Protein AF-A0A2G4IK99-F1 (afdb_monomer_lite)

pLDDT: mean 71.28, std 19.61, range [28.58, 93.12]

Foldseek 3Di:
DDDFAEAEAEAPPDDPVPPVVNVVLQVPDPDLLVSLVSCVVPDPQAGEYEAEHSRLQNVVNVCVVCVPRYDAYEYECDDCFHADPNDTHHDPDDHPHPDPDDDPDD

Secondary structure (DSSP, 8-state):
-PPPPEEEEPPTT--HHHHHHHHHHHTS-SSHHHHHHHHHHHS-SSEEEEEETHHHHHHHHHHHH-TTTEEEEEEESS-SEEEETTEEEE-SS--B----------

Radius of gyration: 13.64 Å; chains: 1; bounding box: 35×32×34 Å

Sequence (106 aa):
MVARPLVLLPGLLCDQVLWRHQIETLTQDDTISAMAERVLDQTPRTFCLAGLSMGGYVAQEIMRKAPEREERLALIDTNARARYGGHLVPLERPYAALAVIRHLLG

Structure (mmCIF, N/CA/C/O backbone):
data_AF-A0A2G4IK99-F1
#
_entry.id   AF-A0A2G4IK99-F1
#
loop_
_atom_site.group_PDB
_atom_site.id
_atom_site.type_symbol
_atom_site.label_atom_id
_atom_site.label_alt_id
_atom_site.label_comp_id
_atom_site.label_asym_id
_atom_site.label_entity_id
_atom_site.label_seq_id
_atom_site.pdbx_PDB_ins_code
_atom_site.Cartn_x
_atom_site.Cartn_y
_atom_site.Cartn_z
_atom_site.occupancy
_atom_site.B_iso_or_equiv
_atom_site.auth_seq_id
_atom_site.auth_comp_id
_atom_site.auth_asym_id
_atom_site.auth_atom_id
_atom_site.pdbx_PDB_model_num
ATOM 1 N N . MET A 1 1 ? -12.144 -9.237 20.629 1.00 50.84 1 MET A N 1
ATOM 2 C CA . MET A 1 1 ? -11.428 -8.304 19.730 1.00 50.84 1 MET A CA 1
ATOM 3 C C . MET A 1 1 ? -12.270 -8.126 18.481 1.00 50.84 1 MET A C 1
ATOM 5 O O . MET A 1 1 ? -12.741 -9.130 17.967 1.00 50.84 1 MET A O 1
ATOM 9 N N . VAL A 1 2 ? -12.502 -6.896 18.024 1.00 55.19 2 VAL A N 1
ATOM 10 C CA . VAL A 1 2 ? -13.205 -6.658 16.752 1.00 55.19 2 VAL A CA 1
ATOM 11 C C . VAL A 1 2 ? -12.227 -6.953 15.615 1.00 55.19 2 VAL A C 1
ATOM 13 O O . VAL A 1 2 ? -11.113 -6.428 15.622 1.00 55.19 2 VAL A O 1
ATOM 16 N N . ALA A 1 3 ? -12.609 -7.825 14.682 1.00 64.94 3 ALA A N 1
ATOM 17 C CA . ALA A 1 3 ? -11.818 -8.090 13.486 1.00 64.94 3 ALA A CA 1
ATOM 18 C C . ALA A 1 3 ? -11.762 -6.817 12.632 1.00 64.94 3 ALA A C 1
ATOM 20 O O . ALA A 1 3 ? -12.799 -6.230 12.325 1.00 64.94 3 ALA A O 1
ATOM 21 N N . ARG A 1 4 ? -10.553 -6.376 12.279 1.00 77.81 4 ARG A N 1
ATOM 22 C CA . ARG A 1 4 ? -10.346 -5.213 11.410 1.00 77.81 4 ARG A CA 1
ATOM 23 C C . ARG A 1 4 ? -10.090 -5.692 9.984 1.00 77.81 4 ARG A C 1
ATOM 25 O O . ARG A 1 4 ? -9.306 -6.630 9.826 1.00 77.81 4 ARG A O 1
ATOM 32 N N . PRO A 1 5 ? -10.713 -5.078 8.966 1.00 86.44 5 PRO A N 1
ATOM 33 C CA . PRO A 1 5 ? -10.430 -5.400 7.573 1.00 86.44 5 PRO A CA 1
ATOM 34 C C . PRO A 1 5 ? -8.936 -5.240 7.274 1.00 86.44 5 PRO A C 1
ATOM 36 O O . PRO A 1 5 ? -8.339 -4.220 7.624 1.00 86.44 5 PRO A O 1
ATOM 39 N N . LEU A 1 6 ? -8.339 -6.255 6.650 1.00 84.25 6 LEU A N 1
ATOM 40 C CA . LEU A 1 6 ? -6.952 -6.237 6.195 1.00 84.25 6 LEU A CA 1
ATOM 41 C C . LEU A 1 6 ? -6.928 -6.100 4.675 1.00 84.25 6 LEU A C 1
ATOM 43 O O . LEU A 1 6 ? -7.463 -6.947 3.961 1.00 84.25 6 LEU A O 1
ATOM 47 N N . VAL A 1 7 ? -6.283 -5.042 4.201 1.00 86.31 7 VAL A N 1
ATOM 48 C CA . VAL A 1 7 ? -6.045 -4.771 2.786 1.00 86.31 7 VAL A CA 1
ATOM 49 C C . VAL A 1 7 ? -4.646 -5.256 2.438 1.00 86.31 7 VAL A C 1
ATOM 51 O O . VAL A 1 7 ? -3.674 -4.902 3.107 1.00 86.31 7 VAL A O 1
ATOM 54 N N . LEU A 1 8 ? -4.549 -6.078 1.397 1.00 84.88 8 LEU A N 1
ATOM 55 C CA . LEU A 1 8 ? -3.301 -6.680 0.941 1.00 84.88 8 LEU A CA 1
ATOM 56 C C . LEU A 1 8 ? -3.005 -6.189 -0.471 1.00 84.88 8 LEU A C 1
ATOM 58 O O . LEU A 1 8 ? -3.785 -6.441 -1.387 1.00 84.88 8 LEU A O 1
ATOM 62 N N . LEU A 1 9 ? -1.892 -5.476 -0.625 1.00 85.00 9 LEU A N 1
ATOM 63 C CA . LEU A 1 9 ? -1.453 -4.906 -1.893 1.00 85.00 9 LEU A CA 1
ATOM 64 C C . LEU A 1 9 ? -0.292 -5.743 -2.451 1.00 85.00 9 LEU A C 1
ATOM 66 O O . LEU A 1 9 ? 0.797 -5.727 -1.860 1.00 85.00 9 LEU A O 1
ATOM 70 N N . PRO A 1 10 ? -0.500 -6.494 -3.549 1.00 80.56 10 PRO A N 1
ATOM 71 C CA . PRO A 1 10 ? 0.539 -7.346 -4.118 1.00 80.56 10 PRO A CA 1
ATOM 72 C C . PRO A 1 10 ? 1.656 -6.541 -4.805 1.00 80.56 10 PRO A C 1
ATOM 74 O O . PRO A 1 10 ? 1.528 -5.345 -5.071 1.00 80.56 10 PRO A O 1
ATOM 77 N N . GLY A 1 11 ? 2.764 -7.225 -5.103 1.00 75.69 11 GLY A N 1
ATOM 78 C CA . GLY A 1 11 ? 3.819 -6.707 -5.973 1.00 75.69 11 GLY A CA 1
ATOM 79 C C . GLY A 1 11 ? 3.445 -6.786 -7.457 1.00 75.69 11 GLY A C 1
ATOM 80 O O . GLY A 1 11 ? 2.450 -7.407 -7.836 1.00 75.69 11 GLY A O 1
ATOM 81 N N . LEU A 1 12 ? 4.262 -6.165 -8.312 1.00 67.19 12 LEU A N 1
ATOM 82 C CA . LEU A 1 12 ? 4.138 -6.300 -9.766 1.00 67.19 12 LEU A CA 1
ATOM 83 C C . LEU A 1 12 ? 4.417 -7.761 -10.171 1.00 67.19 12 LEU A C 1
ATOM 85 O O . LEU A 1 12 ? 5.287 -8.397 -9.580 1.00 67.19 12 LEU A O 1
ATOM 89 N N . LEU A 1 13 ? 3.713 -8.276 -11.184 1.00 60.41 13 LEU A N 1
ATOM 90 C CA . LEU A 1 13 ? 3.874 -9.645 -11.708 1.00 60.41 13 LEU A CA 1
ATOM 91 C C . LEU A 1 13 ? 3.580 -10.774 -10.699 1.00 60.41 13 LEU A C 1
ATOM 93 O O . LEU A 1 13 ? 3.869 -11.932 -10.990 1.00 60.41 13 LEU A O 1
ATOM 97 N N . CYS A 1 14 ? 2.981 -10.479 -9.537 1.00 56.38 14 CYS A N 1
ATOM 98 C CA . CYS A 1 14 ? 2.390 -11.529 -8.711 1.00 56.38 14 CYS A CA 1
ATOM 99 C C . CYS A 1 14 ? 1.255 -12.192 -9.505 1.00 56.38 14 CYS A C 1
ATOM 101 O O . CYS A 1 14 ? 0.312 -11.516 -9.914 1.00 56.38 14 CYS A O 1
ATOM 103 N N . ASP A 1 15 ? 1.356 -13.498 -9.742 1.00 51.56 15 ASP A N 1
ATOM 104 C CA . ASP A 1 15 ? 0.347 -14.279 -10.452 1.00 51.56 15 ASP A CA 1
ATOM 105 C C . ASP A 1 15 ? -0.686 -14.912 -9.495 1.00 51.56 15 ASP A C 1
ATOM 107 O O . ASP A 1 15 ? -0.660 -14.749 -8.268 1.00 51.56 15 ASP A O 1
ATOM 111 N N . GLN A 1 16 ? -1.653 -15.623 -10.081 1.00 43.75 16 GLN A N 1
ATOM 112 C CA . GLN A 1 16 ? -2.836 -16.159 -9.405 1.00 43.75 16 GLN A CA 1
ATOM 113 C C . GLN A 1 16 ? -2.551 -17.185 -8.295 1.00 43.75 16 GLN A C 1
ATOM 115 O O . GLN A 1 16 ? -3.500 -17.601 -7.625 1.00 43.75 16 GLN A O 1
ATOM 120 N N . VAL A 1 17 ? -1.297 -17.609 -8.103 1.00 54.62 17 VAL A N 1
ATOM 121 C CA . VAL A 1 17 ? -0.909 -18.571 -7.061 1.00 54.62 17 VAL A CA 1
ATOM 122 C C . VAL A 1 17 ? -0.787 -17.897 -5.687 1.00 54.62 17 VAL A C 1
ATOM 124 O O . VAL A 1 17 ? -0.929 -18.578 -4.673 1.00 54.62 17 VAL A O 1
ATOM 127 N N . LEU A 1 18 ? -0.619 -16.567 -5.629 1.00 51.53 18 LEU A N 1
ATOM 128 C CA . LEU A 1 18 ? -0.485 -15.839 -4.361 1.00 51.53 18 LEU A CA 1
ATOM 129 C C . LEU A 1 18 ? -1.743 -15.032 -3.970 1.00 51.53 18 LEU A C 1
ATOM 131 O O . LEU A 1 18 ? -2.131 -15.085 -2.808 1.00 51.53 18 LEU A O 1
ATOM 135 N N . TRP A 1 19 ? -2.408 -14.319 -4.901 1.00 52.44 19 TRP A N 1
ATOM 136 C CA . TRP A 1 19 ? -3.487 -13.357 -4.555 1.00 52.44 19 TRP A CA 1
ATOM 137 C C . TRP A 1 19 ? -4.512 -13.075 -5.678 1.00 52.44 19 TRP A C 1
ATOM 139 O O . TRP A 1 19 ? -4.722 -11.924 -6.062 1.00 52.44 19 TRP A O 1
ATOM 149 N N . ARG A 1 20 ? -5.168 -14.105 -6.233 1.00 52.09 20 ARG A N 1
ATOM 150 C CA . ARG A 1 20 ? -6.030 -13.991 -7.436 1.00 52.09 20 ARG A CA 1
ATOM 151 C C . ARG A 1 20 ? -7.039 -12.820 -7.427 1.00 52.09 20 ARG A C 1
ATOM 153 O O . ARG A 1 20 ? -7.180 -12.172 -8.455 1.00 52.09 20 ARG A O 1
ATOM 160 N N . HIS A 1 21 ? -7.703 -12.517 -6.308 1.00 50.84 21 HIS A N 1
ATOM 161 C CA . HIS A 1 21 ? -8.709 -11.438 -6.242 1.00 50.84 21 HIS A CA 1
ATOM 162 C C . HIS A 1 21 ? -8.122 -10.027 -6.059 1.00 50.84 21 HIS A C 1
ATOM 164 O O . HIS A 1 21 ? -8.778 -9.046 -6.389 1.00 50.84 21 HIS A O 1
ATOM 170 N N . GLN A 1 22 ? -6.895 -9.900 -5.550 1.00 53.31 22 GLN A N 1
ATOM 171 C CA . GLN A 1 22 ? -6.241 -8.611 -5.292 1.00 53.31 22 GLN A CA 1
ATOM 172 C C . GLN A 1 22 ? -5.388 -8.129 -6.478 1.00 53.31 22 GLN A C 1
ATOM 174 O O . GLN A 1 22 ? -4.961 -6.979 -6.506 1.00 53.31 22 GLN A O 1
ATOM 179 N N . ILE A 1 23 ? -5.124 -8.998 -7.457 1.00 53.75 23 ILE A N 1
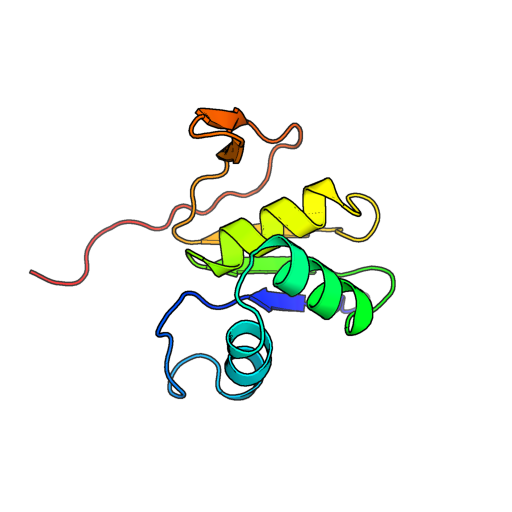ATOM 180 C CA . ILE A 1 23 ? -4.316 -8.683 -8.647 1.00 53.75 23 ILE A CA 1
ATOM 181 C C . ILE A 1 23 ? -5.130 -7.920 -9.705 1.00 53.75 23 ILE A C 1
ATOM 183 O O . ILE A 1 23 ? -4.590 -7.048 -10.388 1.00 53.75 23 ILE A O 1
ATOM 187 N N . GLU A 1 24 ? -6.432 -8.195 -9.823 1.00 55.06 24 GLU A N 1
ATOM 188 C CA . GLU A 1 24 ? -7.302 -7.510 -10.793 1.00 55.06 24 GLU A CA 1
ATOM 189 C C . GLU A 1 24 ? -7.426 -6.014 -10.511 1.00 55.06 24 GLU A C 1
ATOM 191 O O . GLU A 1 24 ? -7.616 -5.237 -11.438 1.00 55.06 24 GLU A O 1
ATOM 196 N N . THR A 1 25 ? -7.271 -5.588 -9.256 1.00 55.78 25 THR A N 1
ATOM 197 C CA . THR A 1 25 ? -7.343 -4.172 -8.907 1.00 55.78 25 THR A CA 1
ATOM 198 C C . THR A 1 25 ? -6.075 -3.433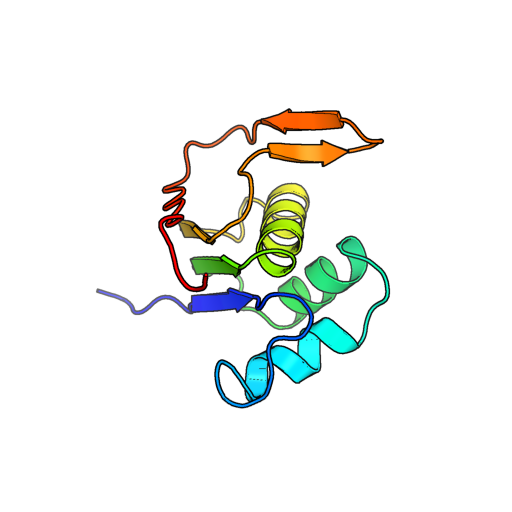 -9.322 1.00 55.78 25 THR A C 1
ATOM 200 O O . THR A 1 25 ? -6.184 -2.468 -10.058 1.00 55.78 25 THR A O 1
ATOM 203 N N . LEU A 1 26 ? -4.864 -3.867 -8.956 1.00 54.19 26 LEU A N 1
ATOM 204 C CA . LEU A 1 26 ? -3.638 -3.081 -9.217 1.00 54.19 26 LEU A CA 1
ATOM 205 C C . LEU A 1 26 ? -3.156 -3.043 -10.679 1.00 54.19 26 LEU A C 1
ATOM 207 O O . LEU A 1 26 ? -2.233 -2.294 -10.982 1.00 54.19 26 LEU A O 1
ATOM 211 N N . THR A 1 27 ? -3.752 -3.815 -11.586 1.00 62.41 27 THR A N 1
ATOM 212 C CA . THR A 1 27 ? -3.387 -3.811 -13.017 1.00 62.41 27 THR A CA 1
ATOM 213 C C . THR A 1 27 ? -4.180 -2.803 -13.852 1.00 62.41 27 THR A C 1
ATOM 215 O O . THR A 1 27 ? -3.937 -2.700 -15.051 1.00 62.41 27 THR A O 1
ATOM 218 N N . GLN A 1 28 ? -5.113 -2.056 -13.244 1.00 69.75 28 GLN A N 1
ATOM 219 C CA . GLN A 1 28 ? -5.982 -1.131 -13.984 1.00 69.75 28 GLN A CA 1
ATOM 220 C C . GLN A 1 28 ? -5.509 0.328 -14.001 1.00 69.75 28 GLN A C 1
ATOM 222 O O . GLN A 1 28 ? -6.164 1.139 -14.649 1.00 69.75 28 GLN A O 1
ATOM 227 N N . ASP A 1 29 ? -4.404 0.673 -13.327 1.00 80.69 29 ASP A N 1
ATOM 228 C CA . ASP A 1 29 ? -3.823 2.017 -13.441 1.00 80.69 29 ASP A CA 1
ATOM 229 C C . ASP A 1 29 ? -2.354 1.999 -13.820 1.00 80.69 29 ASP A C 1
ATOM 231 O O . ASP A 1 29 ? -1.592 1.109 -13.447 1.00 80.69 29 ASP A O 1
ATOM 235 N N . ASP A 1 30 ? -1.946 3.111 -14.420 1.00 81.50 30 ASP A N 1
ATOM 236 C CA . ASP A 1 30 ? -0.568 3.366 -14.820 1.00 81.50 30 ASP A CA 1
ATOM 237 C C . ASP A 1 30 ? 0.241 4.130 -13.756 1.00 81.50 30 ASP A C 1
ATOM 239 O O . ASP A 1 30 ? 1.441 4.350 -13.923 1.00 81.50 30 ASP A O 1
ATOM 243 N N . THR A 1 31 ? -0.385 4.572 -12.653 1.00 87.12 31 THR A N 1
ATOM 244 C CA . THR A 1 31 ? 0.299 5.366 -11.616 1.00 87.12 31 THR A CA 1
ATOM 245 C C . THR A 1 31 ? -0.015 4.905 -10.196 1.00 87.12 31 THR A C 1
ATOM 247 O O . THR A 1 31 ? -1.149 4.566 -9.868 1.00 87.12 31 THR A O 1
ATOM 250 N N . ILE A 1 32 ? 0.983 4.996 -9.309 1.00 87.62 32 ILE A N 1
ATOM 251 C CA . ILE A 1 32 ? 0.840 4.691 -7.874 1.00 87.62 32 ILE A CA 1
ATOM 252 C C . ILE A 1 32 ? -0.250 5.552 -7.208 1.00 87.62 32 ILE A C 1
ATOM 254 O O . ILE A 1 32 ? -0.968 5.065 -6.338 1.00 87.62 32 ILE A O 1
ATOM 258 N N . SER A 1 33 ? -0.404 6.814 -7.632 1.00 90.88 33 SER A N 1
ATOM 259 C CA . SER A 1 33 ? -1.446 7.713 -7.111 1.00 90.88 33 SER A CA 1
ATOM 260 C C . SER A 1 33 ? -2.850 7.217 -7.448 1.00 90.88 33 SER A C 1
ATOM 262 O O . SER A 1 33 ? -3.693 7.171 -6.555 1.00 90.88 33 SER A O 1
ATOM 264 N N . ALA A 1 34 ? -3.088 6.820 -8.701 1.00 88.06 34 ALA A N 1
ATOM 265 C CA . ALA A 1 34 ? -4.378 6.282 -9.132 1.00 88.06 34 ALA A CA 1
ATOM 266 C C . ALA A 1 34 ? -4.686 4.939 -8.445 1.00 88.06 34 ALA A C 1
ATOM 268 O O . ALA A 1 34 ? -5.797 4.733 -7.955 1.00 88.06 34 ALA A O 1
ATOM 269 N N . MET A 1 35 ? -3.670 4.082 -8.276 1.00 88.38 35 MET A N 1
ATOM 270 C CA . MET A 1 35 ? -3.813 2.835 -7.514 1.00 88.38 35 MET A CA 1
ATOM 271 C C . MET A 1 35 ? -4.242 3.092 -6.070 1.00 88.38 35 MET A C 1
ATOM 273 O O . MET A 1 35 ? -5.139 2.417 -5.565 1.00 88.38 35 MET A O 1
ATOM 277 N N . ALA A 1 36 ? -3.621 4.070 -5.406 1.00 91.00 36 ALA A N 1
ATOM 278 C CA . ALA A 1 36 ? -3.962 4.445 -4.038 1.00 91.00 36 ALA A CA 1
ATOM 279 C C . ALA A 1 36 ? -5.395 4.990 -3.926 1.00 91.00 36 ALA A C 1
ATOM 281 O O . ALA A 1 36 ? -6.104 4.640 -2.984 1.00 91.00 36 ALA A O 1
ATOM 282 N N . GLU A 1 37 ? -5.832 5.806 -4.887 1.00 92.50 37 GLU A N 1
ATOM 283 C CA . GLU A 1 37 ? -7.198 6.344 -4.942 1.00 92.50 37 GLU A CA 1
ATOM 284 C C . GLU A 1 37 ? -8.236 5.230 -5.080 1.00 92.50 37 GLU A C 1
ATOM 286 O O . GLU A 1 37 ? -9.122 5.122 -4.233 1.00 92.50 37 GLU A O 1
ATOM 291 N N . ARG A 1 38 ? -8.065 4.311 -6.040 1.00 88.50 38 ARG A N 1
ATOM 292 C CA . ARG A 1 38 ? -8.991 3.179 -6.187 1.00 88.50 38 ARG A CA 1
ATOM 293 C C . ARG A 1 38 ? -9.059 2.317 -4.924 1.00 88.50 38 ARG A C 1
ATOM 295 O O . ARG A 1 38 ? -10.135 1.850 -4.555 1.00 88.50 38 ARG A O 1
ATOM 302 N N . VAL A 1 39 ? -7.930 2.084 -4.250 1.00 88.62 39 VAL A N 1
ATOM 303 C CA . VAL A 1 39 ? -7.931 1.332 -2.984 1.00 88.62 39 VAL A CA 1
ATOM 304 C C . VAL A 1 39 ? -8.736 2.074 -1.913 1.00 88.62 39 VAL A C 1
ATOM 306 O O . VAL A 1 39 ? -9.528 1.450 -1.206 1.00 88.62 39 VAL A O 1
ATOM 309 N N . LEU A 1 40 ? -8.585 3.394 -1.794 1.00 90.62 40 LEU A N 1
ATOM 310 C CA . LEU A 1 40 ? -9.340 4.203 -0.831 1.00 90.62 40 LEU A CA 1
ATOM 311 C C . LEU A 1 40 ? -10.852 4.200 -1.102 1.00 90.62 40 LEU A C 1
ATOM 313 O O . LEU A 1 40 ? -11.629 4.192 -0.142 1.00 90.62 40 LEU A O 1
ATOM 317 N N . ASP A 1 41 ? -11.253 4.142 -2.373 1.00 91.00 41 ASP A N 1
ATOM 318 C CA . ASP A 1 41 ? -12.658 4.078 -2.796 1.00 91.00 41 ASP A CA 1
ATOM 319 C C . ASP A 1 41 ? -13.318 2.724 -2.492 1.00 91.00 41 ASP A C 1
ATOM 321 O O . ASP A 1 41 ? -14.519 2.651 -2.237 1.00 91.00 41 ASP A O 1
ATOM 325 N N . GLN A 1 42 ? -12.539 1.640 -2.490 1.00 86.25 42 GLN A N 1
ATOM 326 C CA . GLN A 1 42 ? -13.041 0.273 -2.297 1.00 86.25 42 GLN A CA 1
ATOM 327 C C . GLN A 1 42 ? -12.935 -0.228 -0.852 1.00 86.25 42 GLN A C 1
ATOM 329 O O . GLN A 1 42 ? -13.397 -1.328 -0.538 1.00 86.25 42 GLN A O 1
ATOM 334 N N . THR A 1 43 ? -12.311 0.545 0.037 1.00 85.25 43 THR A N 1
ATOM 335 C CA . THR A 1 43 ? -12.020 0.111 1.407 1.00 85.25 43 THR A CA 1
ATOM 336 C C . THR A 1 43 ? -12.887 0.817 2.447 1.00 85.25 43 THR A C 1
ATOM 338 O O . THR A 1 43 ? -13.287 1.971 2.267 1.00 85.25 43 THR A O 1
ATOM 341 N N . PRO A 1 44 ? -13.176 0.153 3.583 1.00 86.75 44 PRO A N 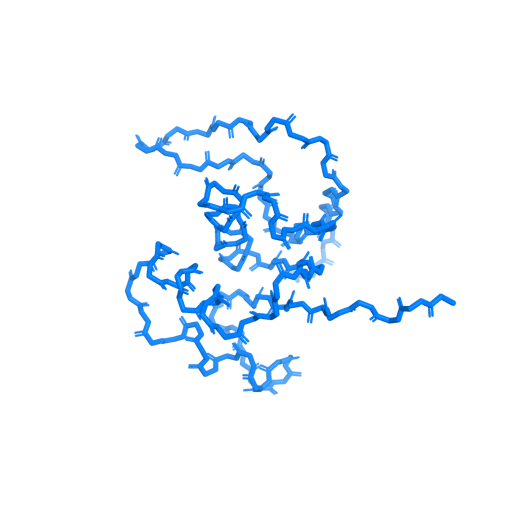1
ATOM 342 C CA . PRO A 1 44 ? -13.895 0.771 4.692 1.00 86.75 44 PRO A CA 1
ATOM 343 C C . PRO A 1 44 ? -13.206 2.033 5.224 1.00 86.75 44 PRO A C 1
ATOM 345 O O . PRO A 1 44 ? -12.039 2.312 4.938 1.00 86.75 44 PRO A O 1
ATOM 348 N N . ARG A 1 45 ? -13.919 2.795 6.064 1.00 91.06 45 ARG A N 1
ATOM 349 C CA . ARG A 1 45 ? -13.383 4.037 6.644 1.00 91.06 45 ARG A CA 1
ATOM 350 C C . ARG A 1 45 ? -12.073 3.820 7.408 1.00 91.06 45 ARG A C 1
ATOM 352 O O . ARG A 1 45 ? -11.230 4.703 7.380 1.00 91.06 45 ARG A O 1
ATOM 359 N N . THR A 1 46 ? -11.876 2.681 8.062 1.00 90.75 46 THR A N 1
ATOM 360 C CA . THR A 1 46 ? -10.575 2.338 8.645 1.00 90.75 46 THR A CA 1
ATOM 361 C C . THR A 1 46 ? -10.197 0.892 8.354 1.00 90.75 46 THR A C 1
ATOM 363 O O . THR A 1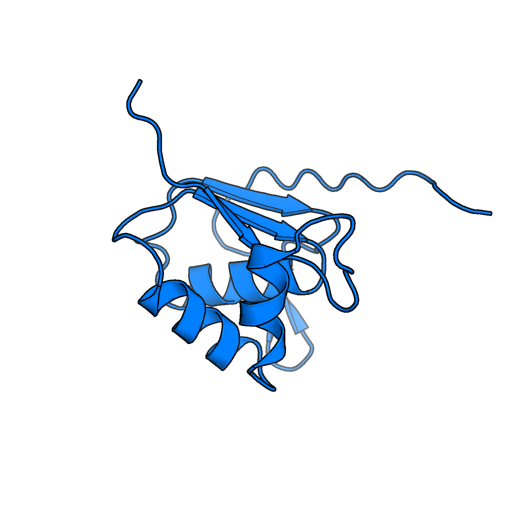 46 ? -11.068 0.023 8.246 1.00 90.75 46 THR A O 1
ATOM 366 N N . PHE A 1 47 ? -8.900 0.639 8.182 1.00 86.00 47 PHE A N 1
ATOM 367 C CA . PHE A 1 47 ? -8.371 -0.682 7.846 1.00 86.00 47 PHE A CA 1
ATOM 368 C C . PHE A 1 47 ? -6.912 -0.859 8.289 1.00 86.00 47 PHE A C 1
ATOM 370 O O . PHE A 1 47 ? -6.187 0.099 8.563 1.00 86.00 47 PHE A O 1
ATOM 377 N N . CYS A 1 48 ? -6.480 -2.118 8.346 1.00 88.12 48 CYS A N 1
ATOM 378 C CA . CYS A 1 48 ? -5.069 -2.491 8.397 1.00 88.12 48 CYS A CA 1
ATOM 379 C C . CYS A 1 48 ? -4.558 -2.713 6.967 1.00 88.12 48 CYS A C 1
ATOM 381 O O . CYS A 1 48 ? -5.303 -3.196 6.115 1.00 88.12 48 CYS A O 1
ATOM 383 N N . LEU A 1 49 ? -3.290 -2.411 6.710 1.00 88.56 49 LEU A N 1
ATOM 384 C CA . LEU A 1 49 ? -2.692 -2.431 5.380 1.00 88.56 49 LEU A CA 1
ATOM 385 C C . LEU A 1 49 ? -1.391 -3.238 5.374 1.00 88.56 49 LEU A C 1
ATOM 387 O O . LEU A 1 49 ? -0.544 -3.076 6.252 1.00 88.56 49 LEU A O 1
ATOM 391 N N . ALA A 1 50 ? -1.201 -4.083 4.365 1.00 88.25 50 ALA A N 1
ATOM 392 C CA . ALA A 1 50 ? 0.097 -4.678 4.076 1.00 88.25 50 ALA A CA 1
ATOM 393 C C . ALA A 1 50 ? 0.423 -4.568 2.587 1.00 88.25 50 ALA A C 1
ATOM 395 O O . ALA A 1 50 ? -0.414 -4.887 1.743 1.00 88.25 50 ALA A O 1
ATOM 396 N N . GLY A 1 51 ? 1.637 -4.119 2.272 1.00 87.50 51 GLY A N 1
ATOM 397 C CA . GLY A 1 51 ? 2.099 -3.937 0.898 1.00 87.50 51 GLY A CA 1
ATOM 398 C C . GLY A 1 51 ? 3.399 -4.681 0.618 1.00 87.50 51 GLY A C 1
ATOM 399 O O . GLY A 1 51 ? 4.339 -4.596 1.409 1.00 87.50 51 GLY A O 1
ATOM 400 N N . LEU A 1 52 ? 3.438 -5.385 -0.516 1.00 85.62 52 LEU A N 1
ATOM 401 C CA . LEU A 1 52 ? 4.611 -6.092 -1.034 1.00 85.62 52 LEU A CA 1
ATOM 402 C C . LEU A 1 52 ? 5.211 -5.345 -2.227 1.00 85.62 52 LEU A C 1
ATOM 404 O O . LEU A 1 52 ? 4.500 -5.088 -3.196 1.00 85.62 52 LEU A O 1
ATOM 408 N N . SER A 1 53 ? 6.516 -5.064 -2.212 1.00 85.25 53 SER A N 1
ATOM 409 C CA . SER A 1 53 ? 7.244 -4.448 -3.334 1.00 85.25 53 SER A CA 1
ATOM 410 C C . SER A 1 53 ? 6.515 -3.202 -3.882 1.00 85.25 53 SER A C 1
ATOM 412 O O . SER A 1 53 ? 6.398 -2.209 -3.156 1.00 85.25 53 SER A O 1
ATOM 414 N N . MET A 1 54 ? 5.961 -3.254 -5.105 1.00 87.06 54 MET A N 1
ATOM 415 C CA . MET A 1 54 ? 5.107 -2.201 -5.678 1.00 87.06 54 MET A CA 1
ATOM 416 C C . MET A 1 54 ? 3.913 -1.842 -4.783 1.00 87.06 54 MET A C 1
ATOM 418 O O . MET A 1 54 ? 3.652 -0.661 -4.556 1.00 87.06 54 MET A O 1
ATOM 422 N N . GLY A 1 55 ? 3.219 -2.834 -4.225 1.00 86.12 55 GLY A N 1
ATOM 423 C CA . GLY A 1 55 ? 2.109 -2.625 -3.299 1.00 86.12 55 GLY A CA 1
ATOM 424 C C . GLY A 1 55 ? 2.527 -1.883 -2.031 1.00 86.12 55 GLY A C 1
ATOM 425 O O . GLY A 1 55 ? 1.725 -1.163 -1.443 1.00 86.12 55 GLY A O 1
ATOM 426 N N . GLY A 1 56 ? 3.799 -1.970 -1.636 1.00 88.69 56 GLY A N 1
ATOM 427 C CA . GLY A 1 56 ? 4.339 -1.148 -0.560 1.00 88.69 56 GLY A CA 1
ATOM 428 C C . GLY A 1 56 ? 4.482 0.333 -0.937 1.00 88.69 56 GLY A C 1
ATOM 429 O O . GLY A 1 56 ? 4.298 1.181 -0.071 1.00 88.69 56 GLY A O 1
ATOM 430 N N . TYR A 1 57 ? 4.735 0.678 -2.206 1.00 88.44 57 TYR A N 1
ATOM 431 C CA . TYR A 1 57 ? 4.689 2.077 -2.663 1.00 88.44 57 TYR A CA 1
ATOM 432 C C . TYR A 1 57 ? 3.257 2.612 -2.702 1.00 88.44 57 TYR A C 1
ATOM 434 O O . TYR A 1 57 ? 3.016 3.735 -2.265 1.00 88.44 57 TYR A O 1
ATOM 442 N N . VAL A 1 58 ? 2.300 1.792 -3.146 1.00 90.25 58 VAL A N 1
ATOM 443 C CA . VAL A 1 58 ? 0.869 2.135 -3.078 1.00 90.25 58 VAL A CA 1
ATOM 444 C C . VAL A 1 58 ? 0.441 2.348 -1.625 1.00 90.25 58 VAL A C 1
ATOM 446 O O . VAL A 1 58 ? -0.221 3.336 -1.322 1.00 90.25 58 VAL A O 1
ATOM 449 N N . ALA A 1 59 ? 0.890 1.495 -0.700 1.00 90.50 59 ALA A N 1
ATOM 450 C CA . ALA A 1 59 ? 0.604 1.660 0.722 1.00 90.50 59 ALA A CA 1
ATOM 451 C C . ALA A 1 59 ? 1.148 2.979 1.292 1.00 90.50 59 ALA A C 1
ATOM 453 O O . ALA A 1 59 ? 0.476 3.649 2.073 1.00 90.50 59 ALA A O 1
ATOM 454 N N . GLN A 1 60 ? 2.346 3.385 0.874 1.00 89.25 60 GLN A N 1
ATOM 455 C CA . GLN A 1 60 ? 2.937 4.661 1.280 1.00 89.25 60 GLN A CA 1
ATOM 456 C C . GLN A 1 60 ? 2.184 5.863 0.707 1.00 89.25 60 GLN A C 1
ATOM 458 O O . GLN A 1 60 ? 2.019 6.867 1.397 1.00 89.25 60 GLN A O 1
ATOM 463 N N . GLU A 1 61 ? 1.683 5.758 -0.521 1.00 91.94 61 GLU A N 1
ATOM 464 C CA . GLU A 1 61 ? 0.877 6.813 -1.134 1.00 91.94 61 GLU A CA 1
ATOM 465 C C . GLU A 1 61 ? -0.512 6.932 -0.483 1.00 91.94 61 GLU A C 1
ATOM 467 O O . GLU A 1 61 ? -0.996 8.044 -0.272 1.00 91.94 61 GLU A O 1
ATOM 472 N N . ILE A 1 62 ? -1.114 5.814 -0.059 1.00 91.62 62 ILE A N 1
ATOM 473 C CA . ILE A 1 62 ? -2.320 5.809 0.786 1.00 91.62 62 ILE A CA 1
ATOM 474 C C . ILE A 1 62 ? -2.048 6.540 2.104 1.00 91.62 62 ILE A C 1
ATOM 476 O O . ILE A 1 62 ? -2.819 7.423 2.477 1.00 91.62 62 ILE A O 1
ATOM 480 N N . MET A 1 63 ? -0.929 6.239 2.773 1.00 89.38 63 MET A N 1
ATOM 481 C CA . MET A 1 63 ? -0.530 6.935 4.003 1.00 89.38 63 MET A CA 1
ATOM 482 C C . MET A 1 63 ? -0.343 8.435 3.802 1.00 89.38 63 MET A C 1
ATOM 484 O O . MET A 1 63 ? -0.661 9.217 4.691 1.00 89.38 63 MET A O 1
ATOM 488 N N . ARG A 1 64 ? 0.178 8.854 2.647 1.00 89.44 64 ARG A N 1
ATOM 489 C CA . ARG A 1 64 ? 0.340 10.272 2.323 1.00 89.44 64 ARG A CA 1
ATOM 490 C C . ARG A 1 64 ? -1.007 10.963 2.105 1.00 89.44 64 ARG A C 1
ATOM 492 O O . ARG A 1 64 ? -1.176 12.103 2.531 1.00 89.44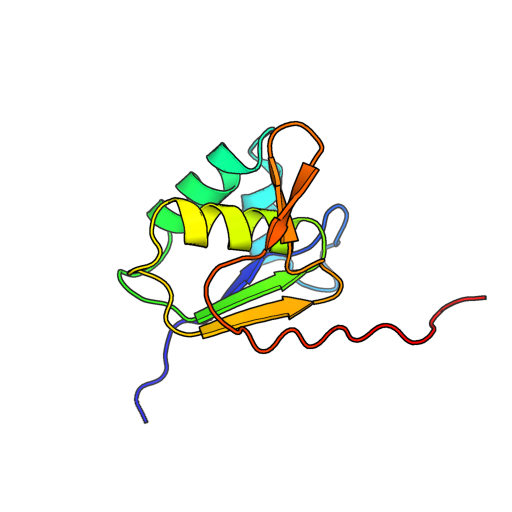 64 ARG A O 1
ATOM 499 N N . LYS A 1 65 ? -1.936 10.304 1.406 1.00 92.62 65 LYS A N 1
ATOM 500 C CA . LYS A 1 65 ? -3.242 10.869 1.034 1.00 92.62 65 LYS A CA 1
ATOM 501 C C . LYS A 1 65 ? -4.248 10.871 2.189 1.00 92.62 65 LYS A C 1
ATOM 503 O O . LYS A 1 65 ? -4.994 11.835 2.310 1.00 92.62 65 LYS A O 1
ATOM 508 N N . ALA A 1 66 ? -4.287 9.808 2.993 1.00 93.12 66 ALA A N 1
ATOM 509 C CA . ALA A 1 66 ? -5.312 9.594 4.017 1.00 93.12 66 ALA A CA 1
ATOM 510 C C . ALA A 1 66 ? -4.762 8.848 5.261 1.00 93.12 66 ALA A C 1
ATOM 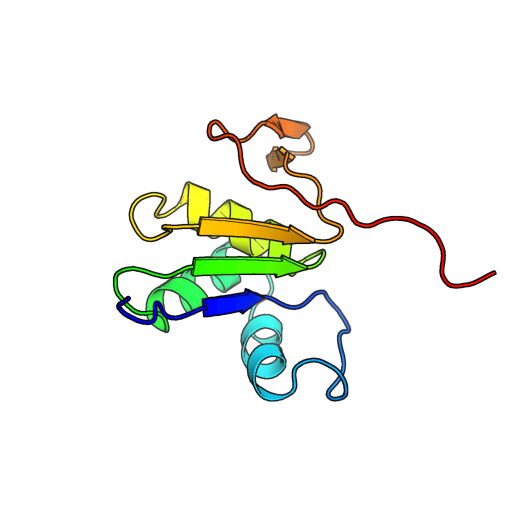512 O O . ALA A 1 66 ? -5.202 7.734 5.572 1.00 93.12 66 ALA A O 1
ATOM 513 N N . PRO A 1 67 ? -3.780 9.429 5.984 1.00 89.81 67 PRO A N 1
ATOM 514 C CA . PRO A 1 67 ? -3.115 8.791 7.130 1.00 89.81 67 PRO A CA 1
ATOM 515 C C . PRO A 1 67 ? -4.052 8.445 8.299 1.00 89.81 67 PRO A C 1
ATOM 517 O O . PRO A 1 67 ? -3.677 7.690 9.194 1.00 89.81 67 PRO A O 1
ATOM 520 N N . GLU A 1 68 ? -5.251 9.021 8.342 1.00 92.06 68 GLU A N 1
ATOM 521 C CA . GLU A 1 68 ? -6.287 8.760 9.343 1.00 92.06 68 GLU A CA 1
ATOM 522 C C . GLU A 1 68 ? -7.120 7.500 9.065 1.00 92.06 68 GLU A C 1
ATOM 524 O O . GLU A 1 68 ? -7.844 7.038 9.949 1.00 92.06 68 GLU A O 1
ATOM 529 N N . ARG A 1 69 ? -7.046 6.959 7.842 1.00 90.56 69 ARG A N 1
ATOM 530 C CA . ARG A 1 69 ? -7.769 5.746 7.423 1.00 90.56 69 ARG A CA 1
ATOM 531 C C . ARG A 1 69 ? -7.005 4.465 7.780 1.00 90.56 69 ARG A C 1
ATOM 533 O O . ARG A 1 69 ? -7.606 3.395 7.860 1.00 90.56 69 ARG A O 1
ATOM 540 N N . GLU A 1 70 ? -5.696 4.558 7.991 1.00 87.00 70 GLU A N 1
ATOM 541 C CA . GLU A 1 70 ? -4.828 3.425 8.311 1.00 87.00 70 GLU A CA 1
ATOM 542 C C . GLU A 1 70 ? -4.634 3.276 9.822 1.00 87.00 70 GLU A C 1
ATOM 544 O O . GLU A 1 70 ? -4.365 4.238 10.540 1.00 87.00 70 GLU A O 1
ATOM 549 N N . GLU A 1 71 ? -4.779 2.045 10.310 1.00 86.50 71 GLU A N 1
ATOM 550 C CA . GLU A 1 71 ? -4.589 1.735 11.729 1.00 86.50 71 GLU A CA 1
ATOM 551 C C . GLU A 1 71 ? -3.310 0.944 12.027 1.00 86.50 71 GLU A C 1
ATOM 553 O O . GLU A 1 71 ? -2.776 1.035 13.138 1.00 86.50 71 GLU A O 1
ATOM 558 N N . ARG A 1 72 ? -2.882 0.094 11.082 1.00 85.69 72 ARG A N 1
ATOM 559 C CA . ARG A 1 72 ? -1.641 -0.697 11.140 1.00 85.69 72 ARG A CA 1
ATOM 560 C C . ARG A 1 72 ? -1.091 -0.943 9.733 1.00 85.69 72 ARG A C 1
ATOM 562 O O . ARG A 1 72 ? -1.848 -1.382 8.868 1.00 85.69 72 ARG A O 1
ATOM 569 N N . LEU A 1 73 ? 0.219 -0.760 9.557 1.00 85.88 73 LEU A N 1
ATOM 570 C CA . LEU A 1 73 ? 0.921 -0.921 8.285 1.00 85.88 73 LEU A CA 1
ATOM 571 C C . LEU A 1 73 ? 2.069 -1.924 8.418 1.00 85.88 73 LEU A C 1
ATOM 573 O O . LEU A 1 73 ? 2.918 -1.803 9.306 1.00 85.88 73 LEU A O 1
ATOM 577 N N . ALA A 1 74 ? 2.115 -2.868 7.480 1.00 87.31 74 ALA A N 1
ATOM 578 C CA . ALA A 1 74 ? 3.256 -3.736 7.229 1.00 87.31 74 ALA A CA 1
ATOM 579 C C . ALA A 1 74 ? 3.808 -3.499 5.813 1.00 87.31 74 ALA A C 1
ATOM 581 O O . ALA A 1 74 ? 3.075 -3.545 4.826 1.00 87.31 74 ALA A O 1
ATOM 582 N N . LEU A 1 75 ? 5.117 -3.271 5.712 1.00 84.06 75 LEU A N 1
ATOM 583 C CA . LEU A 1 75 ? 5.838 -3.211 4.439 1.00 84.06 75 LEU A CA 1
ATOM 584 C C . LEU A 1 75 ? 6.706 -4.458 4.312 1.00 84.06 75 LEU A C 1
ATOM 586 O O . LEU A 1 75 ? 7.502 -4.742 5.208 1.00 84.06 75 LEU A O 1
ATOM 590 N N . ILE A 1 76 ? 6.533 -5.191 3.216 1.00 84.12 76 ILE A N 1
ATOM 591 C CA . ILE A 1 76 ? 7.181 -6.477 2.958 1.00 84.12 76 ILE A CA 1
ATOM 592 C C . ILE A 1 76 ? 8.020 -6.314 1.697 1.00 84.12 76 ILE A C 1
ATOM 594 O O . ILE A 1 76 ? 7.491 -5.954 0.650 1.00 84.12 76 ILE A O 1
ATOM 598 N N . ASP A 1 77 ? 9.329 -6.539 1.804 1.00 83.88 77 ASP A N 1
ATOM 599 C CA . ASP A 1 77 ? 10.269 -6.345 0.687 1.00 83.88 77 ASP A CA 1
ATOM 600 C C . ASP A 1 77 ? 10.134 -4.959 0.005 1.00 83.88 77 ASP A C 1
ATOM 602 O O . ASP A 1 77 ? 10.324 -4.777 -1.196 1.00 83.88 77 ASP A O 1
ATOM 606 N N . THR A 1 78 ? 9.765 -3.947 0.797 1.00 79.00 78 THR A N 1
ATOM 607 C CA . THR A 1 78 ? 9.634 -2.555 0.363 1.00 79.00 78 THR A CA 1
ATOM 608 C C . THR A 1 78 ? 10.376 -1.654 1.334 1.00 79.00 78 THR A C 1
ATOM 610 O O . THR A 1 78 ? 10.272 -1.793 2.553 1.00 79.00 78 THR A O 1
ATOM 613 N N . ASN A 1 79 ? 11.095 -0.670 0.799 1.00 76.06 79 ASN A N 1
ATOM 614 C CA . ASN A 1 79 ? 11.727 0.353 1.618 1.00 76.06 79 ASN A CA 1
ATOM 615 C C . ASN A 1 79 ? 10.665 1.248 2.283 1.00 76.06 79 ASN A C 1
ATOM 617 O O . ASN A 1 79 ? 9.794 1.768 1.594 1.00 76.06 79 ASN A O 1
ATOM 621 N N . ALA A 1 80 ? 10.778 1.490 3.592 1.00 72.50 80 ALA A N 1
ATOM 622 C CA . ALA A 1 80 ? 9.908 2.403 4.345 1.00 72.50 80 ALA A CA 1
ATOM 623 C C . ALA A 1 80 ? 10.192 3.899 4.091 1.00 72.50 80 ALA A C 1
ATOM 625 O O . ALA A 1 80 ? 9.706 4.764 4.820 1.00 72.50 80 ALA A O 1
ATOM 626 N N . ARG A 1 81 ? 11.013 4.214 3.087 1.00 71.38 81 ARG A N 1
ATOM 627 C CA . ARG A 1 81 ? 11.217 5.569 2.586 1.00 71.38 81 ARG A CA 1
ATOM 628 C C . ARG A 1 81 ? 10.411 5.761 1.310 1.00 71.38 81 ARG A C 1
ATOM 630 O O . ARG A 1 81 ? 10.640 5.063 0.321 1.00 71.38 81 ARG A O 1
ATOM 637 N N . ALA A 1 82 ? 9.536 6.754 1.329 1.00 64.25 82 ALA A N 1
ATOM 638 C CA . ALA A 1 82 ? 8.760 7.141 0.169 1.00 64.25 82 ALA A CA 1
ATOM 639 C C . ALA A 1 82 ? 9.656 7.831 -0.857 1.00 64.25 82 ALA A C 1
ATOM 641 O O . ALA A 1 82 ? 10.536 8.617 -0.503 1.00 64.25 82 ALA A O 1
ATOM 642 N N . ARG A 1 83 ? 9.459 7.519 -2.140 1.00 63.69 83 ARG A N 1
ATOM 643 C CA . ARG A 1 83 ? 10.252 8.100 -3.224 1.00 63.69 83 ARG A CA 1
ATOM 644 C C . ARG A 1 83 ? 9.494 9.266 -3.847 1.00 63.69 83 ARG A C 1
ATOM 646 O O . ARG A 1 83 ? 8.514 9.047 -4.549 1.00 63.69 83 ARG A O 1
ATOM 653 N N . TYR A 1 84 ? 9.982 10.484 -3.640 1.00 58.56 84 TYR A N 1
ATOM 654 C CA . TYR A 1 84 ? 9.428 11.694 -4.252 1.00 58.56 84 TYR A CA 1
ATOM 655 C C . TYR A 1 84 ? 10.514 12.398 -5.065 1.00 58.56 84 TYR A C 1
ATOM 657 O O . TYR A 1 84 ? 11.618 12.619 -4.570 1.00 58.56 84 TYR A O 1
ATOM 665 N N . GLY A 1 85 ? 10.238 12.701 -6.339 1.00 56.75 85 GLY A N 1
ATOM 666 C CA . GLY A 1 85 ? 11.190 13.404 -7.213 1.00 56.75 85 GLY A CA 1
ATOM 667 C C . GLY A 1 85 ? 12.555 12.712 -7.365 1.00 56.75 85 GLY A C 1
ATOM 668 O O . GLY A 1 85 ? 13.555 13.381 -7.584 1.00 56.75 85 GLY A O 1
ATOM 669 N N . GLY A 1 86 ? 12.619 11.385 -7.194 1.00 56.81 86 GLY A N 1
ATOM 670 C CA . GLY A 1 86 ? 13.860 10.598 -7.243 1.00 56.81 86 GLY A CA 1
ATOM 671 C C . GLY A 1 86 ? 14.544 10.359 -5.889 1.00 56.81 86 GLY A C 1
ATOM 672 O O . GLY A 1 86 ? 15.354 9.433 -5.794 1.00 56.81 86 GLY A O 1
ATOM 673 N N . HIS A 1 87 ? 14.167 11.087 -4.834 1.00 50.97 87 HIS A N 1
ATOM 674 C CA . HIS A 1 87 ? 14.775 11.005 -3.502 1.00 50.97 87 HIS A CA 1
ATOM 675 C C . HIS A 1 87 ? 13.921 10.208 -2.510 1.00 50.97 87 HIS A C 1
ATOM 677 O O . HIS A 1 87 ? 12.695 10.244 -2.559 1.00 50.97 87 HIS A O 1
ATOM 683 N N . LEU A 1 88 ? 14.583 9.484 -1.604 1.00 57.72 88 LEU A N 1
ATOM 684 C CA . LEU A 1 88 ? 13.946 8.700 -0.545 1.00 57.72 88 LEU A CA 1
ATOM 685 C C . LEU A 1 88 ? 13.741 9.563 0.709 1.00 57.72 88 LEU A C 1
ATOM 687 O O . LEU A 1 88 ? 14.716 10.000 1.317 1.00 57.72 88 LEU A O 1
ATOM 691 N N . VAL A 1 89 ? 12.491 9.758 1.121 1.00 62.84 89 VAL A N 1
ATOM 692 C CA . VAL A 1 89 ? 12.093 10.512 2.319 1.00 62.84 89 VAL A CA 1
ATOM 693 C C . VAL A 1 89 ? 11.548 9.536 3.372 1.00 62.84 89 VAL A C 1
ATOM 695 O O . VAL A 1 89 ? 10.702 8.706 3.035 1.00 62.84 89 VAL A O 1
ATOM 698 N N . PRO A 1 90 ? 12.019 9.572 4.633 1.00 59.16 90 PRO A N 1
ATOM 699 C CA . PRO A 1 90 ? 11.466 8.743 5.703 1.00 59.16 90 PRO A CA 1
ATOM 700 C C . PRO A 1 90 ? 9.981 9.035 5.938 1.00 59.16 90 PRO A C 1
ATOM 702 O O . PRO A 1 90 ? 9.562 10.188 5.884 1.00 59.16 90 PRO A O 1
ATOM 705 N N . LEU A 1 91 ? 9.192 8.007 6.242 1.00 60.28 91 LEU A N 1
ATOM 706 C CA . LEU A 1 91 ? 7.835 8.211 6.743 1.00 60.28 91 LEU A CA 1
ATOM 707 C C . LEU A 1 91 ? 7.883 8.615 8.225 1.00 60.28 91 LEU A C 1
ATOM 709 O O . LEU A 1 91 ? 8.685 8.081 8.988 1.00 60.28 91 LEU A O 1
ATOM 713 N N . GLU A 1 92 ? 7.003 9.523 8.648 1.00 52.84 92 GLU A N 1
ATOM 714 C CA . GLU A 1 92 ? 7.061 10.121 9.993 1.00 52.84 92 GLU A CA 1
ATOM 715 C C . GLU A 1 92 ? 6.567 9.216 11.140 1.00 52.84 92 GLU A C 1
ATOM 717 O O . GLU A 1 92 ? 6.716 9.569 12.309 1.00 52.84 92 GLU A O 1
ATOM 722 N N . ARG A 1 93 ? 6.003 8.033 10.850 1.00 54.56 93 ARG A N 1
ATOM 723 C CA . ARG A 1 93 ? 5.553 7.069 11.873 1.00 54.56 93 ARG A CA 1
ATOM 724 C C . ARG A 1 93 ? 6.427 5.806 11.874 1.00 54.56 93 ARG A C 1
ATOM 726 O O . ARG A 1 93 ? 6.705 5.271 10.801 1.00 54.56 93 ARG A O 1
ATOM 733 N N . PRO A 1 94 ? 6.839 5.287 13.049 1.00 47.41 94 PRO A N 1
ATOM 734 C CA . PRO A 1 94 ? 7.546 4.015 13.131 1.00 47.41 94 PRO A CA 1
ATOM 735 C C . PRO A 1 94 ? 6.578 2.869 12.814 1.00 47.41 94 PRO A C 1
ATOM 737 O O . PRO A 1 94 ? 5.719 2.519 13.622 1.00 47.41 94 PRO A O 1
ATOM 740 N N . TYR A 1 95 ? 6.707 2.287 11.624 1.00 51.62 95 TYR A N 1
ATOM 741 C CA . TYR A 1 95 ? 5.973 1.085 11.231 1.00 51.62 95 TYR A CA 1
ATOM 742 C C . TYR A 1 95 ? 6.754 -0.172 11.607 1.00 51.62 95 TYR A C 1
ATOM 744 O O . TYR A 1 95 ? 7.988 -0.169 11.633 1.00 51.62 95 TYR A O 1
ATOM 752 N N . ALA A 1 96 ? 6.043 -1.278 11.826 1.00 43.56 96 ALA A N 1
ATOM 753 C CA . ALA A 1 96 ? 6.653 -2.600 11.838 1.00 43.56 96 ALA A CA 1
ATOM 754 C C . ALA A 1 96 ? 7.045 -2.970 10.396 1.00 43.56 96 ALA A C 1
ATOM 756 O O . ALA A 1 96 ? 6.336 -3.687 9.693 1.00 43.56 96 ALA A O 1
ATOM 757 N N . ALA A 1 97 ? 8.168 -2.428 9.926 1.00 37.81 97 ALA A N 1
ATOM 758 C CA . ALA A 1 97 ? 8.795 -2.856 8.687 1.00 37.81 97 ALA A CA 1
ATOM 759 C C . ALA A 1 97 ? 9.459 -4.215 8.938 1.00 37.81 97 ALA A C 1
ATOM 761 O O . ALA A 1 97 ? 10.607 -4.294 9.372 1.00 37.81 97 ALA A O 1
ATOM 762 N N . LEU A 1 98 ? 8.728 -5.302 8.699 1.00 33.97 98 LEU A N 1
ATOM 763 C CA . LEU A 1 98 ? 9.326 -6.629 8.597 1.00 33.97 98 LEU A CA 1
ATOM 764 C C . LEU A 1 98 ? 9.964 -6.739 7.207 1.00 33.97 98 LEU A C 1
ATOM 766 O O . LEU A 1 98 ? 9.391 -7.277 6.264 1.00 33.97 98 LEU A O 1
ATOM 770 N N . ALA A 1 99 ? 11.174 -6.195 7.079 1.00 33.41 99 ALA A N 1
ATOM 771 C CA . ALA A 1 99 ? 12.036 -6.456 5.937 1.00 33.41 99 ALA A CA 1
ATOM 772 C C . ALA A 1 99 ? 12.541 -7.907 6.025 1.00 33.41 99 ALA A C 1
ATOM 774 O O . ALA A 1 99 ? 13.635 -8.174 6.517 1.00 33.41 99 ALA A O 1
ATOM 775 N N . VAL A 1 100 ? 11.723 -8.871 5.594 1.00 28.58 100 VAL A N 1
ATOM 776 C CA . VAL A 1 100 ? 12.184 -10.246 5.381 1.00 28.58 100 VAL A CA 1
ATOM 777 C C . VAL A 1 100 ? 12.914 -10.285 4.044 1.00 28.58 100 VAL A C 1
ATOM 779 O O . VAL A 1 100 ? 12.313 -10.538 3.009 1.00 28.58 100 VAL A O 1
ATOM 782 N N . ILE A 1 101 ? 14.224 -10.040 4.069 1.00 32.03 101 ILE A N 1
ATOM 783 C CA . ILE A 1 101 ? 15.128 -10.491 3.009 1.00 32.03 101 ILE A CA 1
ATOM 784 C C . ILE A 1 101 ? 16.160 -11.411 3.649 1.00 32.03 101 ILE A C 1
ATOM 786 O O . ILE A 1 101 ? 17.133 -10.958 4.254 1.00 32.03 101 ILE A O 1
ATOM 790 N N . ARG A 1 102 ? 15.981 -12.720 3.462 1.00 29.45 102 ARG A N 1
ATOM 791 C CA . ARG A 1 102 ? 17.118 -13.627 3.296 1.00 29.45 102 ARG A CA 1
ATOM 792 C C . ARG A 1 102 ? 16.715 -14.849 2.463 1.00 29.45 102 ARG A C 1
ATOM 794 O O . ARG A 1 102 ? 16.172 -15.810 2.984 1.00 29.45 102 ARG A O 1
ATOM 801 N N . HIS A 1 103 ? 17.089 -14.775 1.184 1.00 30.45 103 HIS A N 1
ATOM 802 C CA . HIS A 1 103 ? 17.579 -15.888 0.365 1.00 30.45 103 HIS A CA 1
ATOM 803 C C . HIS A 1 103 ? 16.578 -16.960 -0.102 1.00 30.45 103 HIS A C 1
ATOM 805 O O . HIS A 1 103 ? 16.436 -17.980 0.554 1.00 30.45 103 HIS A O 1
ATOM 811 N N . LEU A 1 104 ? 16.006 -16.770 -1.297 1.00 30.58 104 LEU A N 1
ATOM 812 C CA . LEU A 1 104 ? 15.616 -17.803 -2.277 1.00 30.58 104 LEU A CA 1
ATOM 813 C C . LEU A 1 104 ? 15.613 -17.055 -3.630 1.00 30.58 104 LEU A C 1
ATOM 815 O O . LEU A 1 104 ? 14.850 -16.111 -3.771 1.00 30.58 104 LEU A O 1
ATOM 819 N N . LEU A 1 105 ? 16.466 -17.283 -4.625 1.00 28.94 105 LEU A N 1
ATOM 820 C CA . LEU A 1 105 ? 17.074 -18.498 -5.159 1.00 28.94 105 LEU A CA 1
ATOM 821 C C . LEU A 1 105 ? 18.468 -18.145 -5.729 1.00 28.94 105 LEU A C 1
ATOM 823 O O . LEU A 1 105 ? 18.744 -16.969 -5.975 1.00 28.94 105 LEU A O 1
ATOM 827 N N . GLY A 1 106 ? 19.335 -19.154 -5.860 1.00 32.78 106 GLY A N 1
ATOM 828 C CA . GLY A 1 106 ? 20.691 -19.030 -6.413 1.00 32.78 106 GLY A CA 1
ATOM 829 C C . GLY A 1 106 ? 20.754 -18.775 -7.913 1.00 32.78 106 GLY A C 1
ATOM 830 O O . GLY A 1 106 ? 19.690 -18.767 -8.570 1.00 32.78 106 GLY A O 1
#